Protein AF-A0A328F666-F1 (afdb_monomer_lite)

Organism: NCBI:txid2291

Sequence (128 aa):
MLKQVFDREQLSKTLTSSDVWQWDLLSGYGDVEKAVKHTVQYWNSNNLTLSSLETETVKQKSVFIPAKMEDAFAIKLLDRFVRRIYKVRQSDRNRIVRQLITLLKDSGNYHVLRLVRFKKCNAYPAVS

Foldseek 3Di:
DPPLDLDLVLLVVQDDPVLCVVVVCCVPQVDPSRVSVVLSVVCVVVVLDADDWDWDQDPNDTATHGPDSSNVSVVSSVVVVVCVVVVDDVVCVVVVVVVVVVVCVPPDDDDDHDDDDDDDPDDDPPDD

Secondary structure (DSSP, 8-state):
-------HHHHHTT--HHHHHHTTHHHHHSSHHHHHHHHHHHHHHTTTPPPPEEEEEETTEEEEEESSHHHHHHHHHHHHHHHHHTT--GGGHHHHHHHHHHHHHSSS---------------PPP--

pLDDT: mean 72.33, std 14.35, range [37.72, 88.25]

Radius of gyration: 17.24 Å; chains: 1; bounding box: 51×29×40 Å

Structure (mmCIF, N/CA/C/O backbone):
data_AF-A0A328F666-F1
#
_entry.id   AF-A0A328F666-F1
#
loop_
_atom_site.group_PDB
_atom_site.id
_atom_site.type_symbol
_atom_site.label_atom_id
_atom_site.label_alt_id
_atom_site.label_comp_id
_atom_site.label_asym_id
_atom_site.label_entity_id
_atom_site.label_seq_id
_atom_site.pdbx_PDB_ins_code
_atom_site.Cartn_x
_atom_site.Cartn_y
_atom_site.Cartn_z
_atom_site.occupancy
_atom_site.B_iso_or_equiv
_atom_site.auth_seq_id
_atom_site.auth_comp_id
_atom_site.auth_asym_id
_atom_site.auth_atom_id
_atom_site.pdbx_PDB_model_num
ATOM 1 N N . MET A 1 1 ? -13.814 13.924 -15.221 1.00 46.09 1 MET A N 1
ATOM 2 C CA . MET A 1 1 ? -13.937 12.633 -14.503 1.00 46.09 1 MET A CA 1
ATOM 3 C C . MET A 1 1 ? -12.757 12.442 -13.567 1.00 46.09 1 MET A C 1
ATOM 5 O O . MET A 1 1 ? -11.650 12.844 -13.911 1.00 46.09 1 MET A O 1
ATOM 9 N N . LEU A 1 2 ? -12.974 11.848 -12.392 1.00 54.94 2 LEU A N 1
ATOM 10 C CA . LEU A 1 2 ? -11.876 11.443 -11.518 1.00 54.94 2 LEU A CA 1
ATOM 11 C C . LEU A 1 2 ? -11.109 10.305 -12.212 1.00 54.94 2 LEU A C 1
ATOM 13 O O . LEU A 1 2 ? -11.667 9.229 -12.395 1.00 54.94 2 LEU A O 1
ATOM 17 N N . LYS A 1 3 ? -9.862 10.540 -12.634 1.00 58.47 3 LYS A N 1
ATOM 18 C CA . LYS A 1 3 ? -9.006 9.478 -13.183 1.00 58.47 3 LYS A CA 1
ATOM 19 C C . LYS A 1 3 ? -8.576 8.557 -12.035 1.00 58.47 3 LYS A C 1
ATOM 21 O O . LYS A 1 3 ? -7.634 8.877 -11.315 1.00 58.47 3 LYS A O 1
ATOM 26 N N . GLN A 1 4 ? -9.303 7.459 -11.838 1.00 66.69 4 GLN A N 1
ATOM 27 C CA . GLN A 1 4 ? -8.971 6.382 -10.897 1.00 66.69 4 GLN A CA 1
ATOM 28 C C . GLN A 1 4 ? -8.033 5.385 -11.583 1.00 66.69 4 GLN A C 1
ATOM 30 O O . GLN A 1 4 ? -8.386 4.236 -11.816 1.00 66.69 4 GLN A O 1
ATOM 35 N N . VAL A 1 5 ? -6.867 5.868 -12.006 1.00 78.38 5 VAL A N 1
ATOM 36 C CA . VAL A 1 5 ? -5.905 5.059 -12.757 1.00 78.38 5 VAL A CA 1
ATOM 37 C C . VAL A 1 5 ? -4.667 4.865 -11.897 1.00 78.38 5 VAL A C 1
ATOM 39 O O . VAL A 1 5 ? -4.121 5.839 -11.367 1.00 78.38 5 VAL A O 1
ATOM 42 N N . PHE A 1 6 ? -4.241 3.611 -11.757 1.00 74.50 6 PHE A N 1
ATOM 43 C CA . PHE A 1 6 ? -2.979 3.229 -11.127 1.00 74.50 6 PHE A CA 1
ATOM 44 C C . PHE A 1 6 ? -1.824 3.575 -12.069 1.00 74.50 6 PHE A C 1
ATOM 46 O O . PHE A 1 6 ? -1.265 2.725 -12.749 1.00 74.50 6 PHE A O 1
ATOM 53 N N . ASP A 1 7 ? -1.528 4.870 -12.146 1.00 81.62 7 ASP A N 1
ATOM 54 C CA . ASP A 1 7 ? -0.550 5.439 -13.063 1.00 81.62 7 ASP A CA 1
ATOM 55 C C . ASP A 1 7 ? 0.604 6.095 -12.300 1.00 81.62 7 ASP A C 1
ATOM 57 O O . ASP A 1 7 ? 0.446 6.592 -11.176 1.00 81.62 7 ASP A O 1
ATOM 61 N N . ARG A 1 8 ? 1.759 6.156 -12.958 1.00 85.12 8 ARG A N 1
ATOM 62 C CA . ARG A 1 8 ? 2.989 6.788 -12.486 1.00 85.12 8 ARG A CA 1
ATOM 63 C C . ARG A 1 8 ? 2.733 8.205 -11.985 1.00 85.12 8 ARG A C 1
ATOM 65 O O . ARG A 1 8 ? 3.225 8.567 -10.920 1.00 85.12 8 ARG A O 1
ATOM 72 N N . GLU A 1 9 ? 1.960 9.006 -12.720 1.00 84.25 9 GLU A N 1
ATOM 73 C CA . GLU A 1 9 ? 1.644 10.380 -12.310 1.00 84.25 9 GLU A CA 1
ATOM 74 C C . GLU A 1 9 ? 0.836 10.453 -11.014 1.00 84.25 9 GLU A C 1
ATOM 76 O O . GLU A 1 9 ? 0.970 11.400 -10.235 1.00 84.25 9 GLU A O 1
ATOM 81 N N . GLN A 1 10 ? -0.077 9.504 -10.808 1.00 81.75 10 GLN A N 1
ATOM 82 C CA . GLN A 1 10 ? -0.898 9.497 -9.606 1.00 81.75 10 GLN A CA 1
ATOM 83 C C . GLN A 1 10 ? -0.074 9.024 -8.413 1.00 81.75 10 GLN A C 1
ATOM 85 O O . GLN A 1 10 ? -0.152 9.661 -7.360 1.00 81.75 10 GLN A O 1
ATOM 90 N N . LEU A 1 11 ? 0.754 7.991 -8.607 1.00 84.12 11 LEU A N 1
ATOM 91 C CA . LEU A 1 11 ? 1.658 7.463 -7.591 1.00 84.12 11 LEU A CA 1
ATOM 92 C C . LEU A 1 11 ? 2.706 8.505 -7.172 1.00 84.12 11 LEU A C 1
ATOM 94 O O . LEU A 1 11 ? 2.845 8.772 -5.978 1.00 84.12 11 LEU A O 1
ATOM 98 N N . SER A 1 12 ? 3.360 9.184 -8.118 1.00 84.06 12 SER A N 1
ATOM 99 C CA . SER A 1 12 ? 4.364 10.216 -7.809 1.00 84.06 12 SER A CA 1
ATOM 100 C C . SER A 1 12 ? 3.791 11.352 -6.957 1.00 84.06 12 SER A C 1
ATOM 102 O O . SER A 1 12 ? 4.420 11.792 -6.001 1.00 84.06 12 SER A O 1
ATOM 104 N N . LYS A 1 13 ? 2.542 11.759 -7.218 1.00 83.12 13 LYS A N 1
ATOM 105 C CA . LYS A 1 13 ? 1.821 12.767 -6.421 1.00 83.12 13 LYS A CA 1
ATOM 106 C C . LYS A 1 13 ? 1.410 12.279 -5.024 1.00 83.12 13 LYS A C 1
ATOM 108 O O . LYS A 1 13 ? 0.972 13.095 -4.216 1.00 83.12 13 LYS A O 1
ATOM 113 N N . THR A 1 14 ? 1.445 10.973 -4.758 1.00 83.06 14 THR A N 1
ATOM 114 C CA . THR A 1 14 ? 1.111 10.391 -3.441 1.00 83.06 14 THR A CA 1
ATOM 115 C C . THR A 1 14 ? 2.310 10.051 -2.579 1.00 83.06 14 THR A C 1
ATOM 117 O O . THR A 1 14 ? 2.149 9.891 -1.364 1.00 83.06 14 THR A O 1
ATOM 120 N N . LEU A 1 15 ? 3.488 9.937 -3.188 1.00 83.69 15 LEU A N 1
ATOM 121 C CA . LEU A 1 15 ? 4.714 9.663 -2.464 1.00 83.69 15 LEU A CA 1
ATOM 122 C C . LEU A 1 15 ? 5.077 10.851 -1.576 1.00 83.69 15 LEU A C 1
ATOM 124 O O . LEU A 1 15 ? 4.993 12.016 -1.958 1.00 83.69 15 LEU A O 1
ATOM 128 N N . THR A 1 16 ? 5.453 10.527 -0.351 1.00 83.50 16 THR A N 1
ATOM 129 C CA . THR A 1 16 ? 5.940 11.462 0.657 1.00 83.50 16 THR A CA 1
ATOM 130 C C . THR A 1 16 ? 7.371 11.090 1.011 1.00 83.50 16 THR A C 1
ATOM 132 O O . THR A 1 16 ? 7.739 9.920 0.928 1.00 83.50 16 THR A O 1
ATOM 135 N N . SER A 1 17 ? 8.175 12.061 1.447 1.00 77.31 17 SER A N 1
ATOM 136 C CA . SER A 1 17 ? 9.571 11.825 1.854 1.00 77.31 17 SER A CA 1
ATOM 137 C C . SER A 1 17 ? 9.707 10.711 2.899 1.00 77.31 17 SER A C 1
ATOM 139 O O . SER A 1 17 ? 10.674 9.958 2.880 1.00 77.31 17 SER A O 1
ATOM 141 N N . SER A 1 18 ? 8.696 10.536 3.756 1.00 81.38 18 SER A N 1
ATOM 142 C CA . SER A 1 18 ? 8.646 9.431 4.713 1.00 81.38 18 SER A CA 1
ATOM 143 C C . SER A 1 18 ? 8.581 8.053 4.057 1.00 81.38 18 SER A C 1
ATOM 145 O O . SER A 1 18 ? 9.165 7.124 4.595 1.00 81.38 18 SER A O 1
ATOM 147 N N . ASP A 1 19 ? 7.879 7.897 2.929 1.00 80.50 19 ASP A N 1
ATOM 148 C CA . ASP A 1 19 ? 7.792 6.587 2.267 1.00 80.50 19 ASP A CA 1
ATOM 149 C C . ASP A 1 19 ? 9.088 6.258 1.521 1.00 80.50 19 ASP A C 1
ATOM 151 O O . ASP A 1 19 ? 9.467 5.095 1.453 1.00 80.50 19 ASP A O 1
ATOM 155 N N . VAL A 1 20 ? 9.776 7.286 1.004 1.00 80.88 20 VAL A N 1
ATOM 156 C CA . VAL A 1 20 ? 11.100 7.142 0.378 1.00 80.88 20 VAL A CA 1
ATOM 157 C C . VAL A 1 20 ? 12.093 6.547 1.370 1.00 80.88 20 VAL A C 1
ATOM 159 O O . VAL A 1 20 ? 12.850 5.653 1.012 1.00 80.88 20 VAL A O 1
ATOM 162 N N . TRP A 1 21 ? 12.050 7.015 2.619 1.00 80.25 21 TRP A N 1
ATOM 163 C CA . TRP A 1 21 ? 12.897 6.503 3.691 1.00 80.25 21 TRP A CA 1
ATOM 164 C C . TRP A 1 21 ? 12.409 5.158 4.245 1.00 80.25 21 TRP A C 1
ATOM 166 O O . TRP A 1 21 ? 13.212 4.262 4.467 1.00 80.25 21 TRP A O 1
ATOM 176 N N . GLN A 1 22 ? 11.096 4.989 4.439 1.00 80.62 22 GLN A N 1
ATOM 177 C CA . GLN A 1 22 ? 10.517 3.760 4.997 1.00 80.62 22 GLN A CA 1
ATOM 178 C C . GLN A 1 22 ? 10.818 2.521 4.145 1.00 80.62 22 GLN A C 1
ATOM 180 O O . GLN A 1 22 ? 11.028 1.449 4.702 1.00 80.62 22 GLN A O 1
ATOM 185 N N . TRP A 1 23 ? 10.814 2.675 2.821 1.00 80.88 23 TRP A N 1
ATOM 186 C CA . TRP A 1 23 ? 11.078 1.594 1.866 1.00 80.88 23 TRP A CA 1
ATOM 187 C C . TRP A 1 23 ? 12.473 1.669 1.244 1.00 80.88 23 TRP A C 1
ATOM 189 O O . TRP A 1 23 ? 12.740 0.963 0.279 1.00 80.88 23 TRP A O 1
ATOM 199 N N . ASP A 1 24 ? 13.325 2.554 1.767 1.00 80.12 24 ASP A N 1
ATOM 200 C CA . ASP A 1 24 ? 14.701 2.778 1.322 1.00 80.12 24 ASP A CA 1
ATOM 201 C C . ASP A 1 24 ? 14.864 2.834 -0.212 1.00 80.12 24 ASP A C 1
ATOM 203 O O . ASP A 1 24 ? 15.718 2.193 -0.827 1.00 80.12 24 ASP A O 1
ATOM 207 N N . LEU A 1 25 ? 13.994 3.615 -0.866 1.00 79.31 25 LEU A N 1
ATOM 208 C CA . LEU A 1 25 ? 13.882 3.634 -2.332 1.00 79.31 25 LEU A CA 1
ATOM 209 C C . LEU A 1 25 ? 15.171 4.101 -3.018 1.00 79.31 25 LEU A C 1
ATOM 211 O O . LEU A 1 25 ? 15.436 3.731 -4.161 1.00 79.31 25 LEU A O 1
ATOM 215 N N . LEU A 1 26 ? 15.948 4.941 -2.331 1.00 75.81 26 LEU A N 1
ATOM 216 C CA . LEU A 1 26 ? 17.182 5.513 -2.857 1.00 75.81 26 LEU A CA 1
ATOM 217 C C . LEU A 1 26 ? 18.319 4.492 -2.871 1.00 75.81 26 LEU A C 1
ATOM 219 O O . LEU A 1 26 ? 19.062 4.456 -3.846 1.00 75.81 26 LEU A O 1
ATOM 223 N N . SER A 1 27 ? 18.444 3.648 -1.845 1.00 74.88 27 SER A N 1
ATOM 224 C CA . SER A 1 27 ? 19.480 2.612 -1.829 1.00 74.88 27 SER A CA 1
ATOM 225 C C . SER A 1 27 ? 19.132 1.461 -2.781 1.00 74.88 27 SER A C 1
ATOM 227 O O . SER A 1 27 ? 20.004 0.974 -3.497 1.00 74.88 27 SER A O 1
ATOM 229 N N . GLY A 1 28 ? 17.851 1.072 -2.845 1.00 74.56 28 GLY A N 1
ATOM 230 C CA . GLY A 1 28 ? 17.402 -0.076 -3.632 1.00 74.56 28 GLY A CA 1
ATOM 231 C C . GLY A 1 28 ? 17.304 0.195 -5.134 1.00 74.56 28 GLY A C 1
ATOM 232 O O . GLY A 1 28 ? 17.703 -0.640 -5.942 1.00 74.56 28 GLY A O 1
ATOM 233 N N . TYR A 1 29 ? 16.789 1.363 -5.528 1.00 76.19 29 TYR A N 1
ATOM 234 C CA . TYR A 1 29 ? 16.516 1.680 -6.938 1.00 76.19 29 TYR A CA 1
ATOM 235 C C . TYR A 1 29 ? 17.381 2.820 -7.492 1.00 76.19 29 TYR A C 1
ATOM 237 O O . TYR A 1 29 ? 17.334 3.097 -8.696 1.00 76.19 29 TYR A O 1
ATOM 245 N N . GLY A 1 30 ? 18.149 3.510 -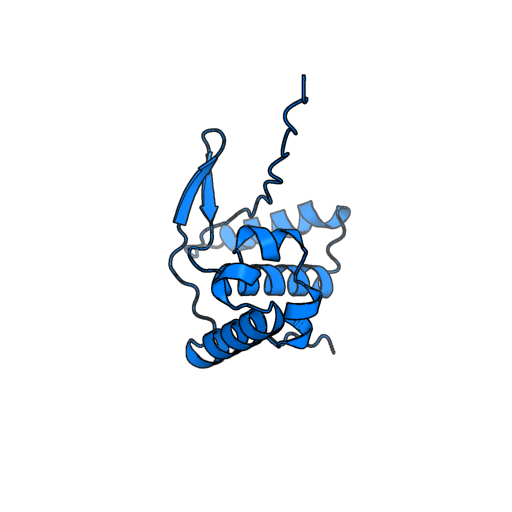6.643 1.00 76.94 30 GLY A N 1
ATOM 246 C CA . GLY A 1 30 ? 18.963 4.682 -6.991 1.00 76.94 30 GLY A CA 1
ATOM 247 C C . GLY A 1 30 ? 18.155 5.960 -7.239 1.00 76.94 30 GLY A C 1
ATOM 248 O O . GLY A 1 30 ? 18.645 7.060 -7.008 1.00 76.94 30 GLY A O 1
ATOM 249 N N . ASP A 1 31 ? 16.911 5.825 -7.693 1.00 84.06 31 ASP A N 1
ATOM 250 C CA . ASP A 1 31 ? 16.007 6.929 -7.985 1.00 84.06 31 ASP A CA 1
ATOM 251 C C . ASP A 1 31 ? 14.561 6.540 -7.651 1.00 84.06 31 ASP A C 1
ATOM 253 O O . ASP A 1 31 ? 14.076 5.458 -8.004 1.00 84.06 31 ASP A O 1
ATOM 257 N N . VAL A 1 32 ? 13.847 7.471 -7.018 1.00 82.06 32 VAL A N 1
ATOM 258 C CA . VAL A 1 32 ? 12.413 7.369 -6.728 1.00 82.06 32 VAL A CA 1
ATOM 259 C C . VAL A 1 32 ? 11.628 7.146 -8.018 1.00 82.06 32 VAL A C 1
ATOM 261 O O . VAL A 1 32 ? 10.666 6.381 -8.043 1.00 82.06 32 VAL A O 1
ATOM 264 N N . GLU A 1 33 ? 12.049 7.762 -9.121 1.00 83.38 33 GLU A N 1
ATOM 265 C CA . GLU A 1 33 ? 11.377 7.607 -10.403 1.00 83.38 33 GLU A CA 1
ATOM 266 C C . GLU A 1 33 ? 11.428 6.162 -10.933 1.00 83.38 33 GLU A C 1
ATOM 268 O O . GLU A 1 33 ? 10.439 5.652 -11.479 1.00 83.38 33 GLU A O 1
ATOM 273 N N . LYS A 1 34 ? 12.572 5.491 -10.761 1.00 85.50 34 LYS A N 1
ATOM 274 C CA . LYS A 1 34 ? 12.751 4.089 -11.153 1.00 85.50 34 LYS A CA 1
ATOM 275 C C . LYS A 1 34 ? 11.897 3.168 -10.289 1.00 85.50 34 LYS A C 1
ATOM 277 O O . LYS A 1 34 ? 11.225 2.299 -10.840 1.00 85.50 34 LYS A O 1
ATOM 282 N N . ALA A 1 35 ? 11.836 3.418 -8.980 1.00 84.19 35 ALA A N 1
ATOM 283 C CA . ALA A 1 35 ? 10.963 2.677 -8.070 1.00 84.19 35 ALA A CA 1
ATOM 284 C C . ALA A 1 35 ? 9.478 2.810 -8.461 1.00 84.19 35 ALA A C 1
ATOM 286 O O . ALA A 1 35 ? 8.745 1.821 -8.500 1.00 84.19 35 ALA A O 1
ATOM 287 N N . VAL A 1 36 ? 9.029 4.016 -8.834 1.00 86.00 36 VAL A N 1
ATOM 288 C CA . VAL A 1 36 ? 7.655 4.251 -9.316 1.00 86.00 36 VAL A CA 1
ATOM 289 C C . VAL A 1 36 ? 7.385 3.490 -10.616 1.00 86.00 36 VAL A C 1
ATOM 291 O O . VAL A 1 36 ? 6.340 2.854 -10.739 1.00 86.00 36 VAL A O 1
ATOM 294 N N . LYS A 1 37 ? 8.311 3.528 -11.584 1.00 88.25 37 LYS A N 1
ATOM 295 C CA . LYS A 1 37 ? 8.188 2.773 -12.845 1.00 88.25 37 LYS A CA 1
ATOM 296 C C . LYS A 1 37 ? 8.088 1.266 -12.589 1.00 88.25 37 LYS A C 1
ATOM 298 O O . LYS A 1 37 ? 7.179 0.633 -13.119 1.00 88.25 37 LYS A O 1
ATOM 303 N N . HIS A 1 38 ? 8.962 0.730 -11.737 1.00 87.56 38 HIS A N 1
ATOM 304 C CA . HIS A 1 38 ? 8.945 -0.677 -11.336 1.00 87.56 38 HIS A CA 1
ATOM 305 C C . HIS A 1 38 ? 7.605 -1.067 -10.699 1.00 87.56 38 HIS A C 1
ATOM 307 O O . HIS A 1 38 ? 6.990 -2.053 -11.093 1.00 87.56 38 HIS A O 1
ATOM 313 N N . THR A 1 39 ? 7.099 -0.233 -9.787 1.00 86.31 39 THR A N 1
ATOM 314 C CA . THR A 1 39 ? 5.816 -0.456 -9.107 1.00 86.31 39 THR A CA 1
ATOM 315 C C . THR A 1 39 ? 4.646 -0.542 -10.090 1.00 86.31 39 THR A C 1
ATOM 317 O O . THR A 1 39 ? 3.827 -1.453 -10.013 1.00 86.31 39 THR A O 1
ATOM 320 N N . VAL A 1 40 ? 4.563 0.394 -11.041 1.00 86.50 40 VAL A N 1
ATOM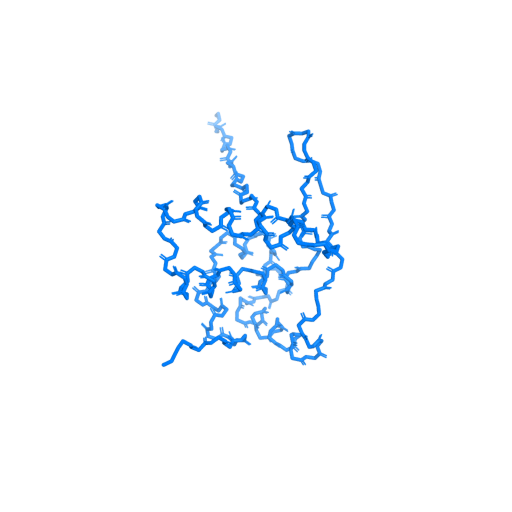 321 C CA . VAL A 1 40 ? 3.483 0.409 -12.042 1.00 86.50 40 VAL A CA 1
ATOM 322 C C . VAL A 1 40 ? 3.577 -0.808 -12.962 1.00 86.50 40 VAL A C 1
ATOM 324 O O . VAL A 1 40 ? 2.561 -1.420 -13.285 1.00 86.50 40 VAL A O 1
ATOM 327 N N . GLN A 1 41 ? 4.792 -1.199 -13.349 1.00 87.88 41 GLN A N 1
ATOM 328 C CA . GLN A 1 41 ? 5.007 -2.407 -14.139 1.00 87.88 41 GLN A CA 1
ATOM 329 C C . GLN A 1 41 ? 4.578 -3.665 -13.372 1.00 87.88 41 GLN A C 1
ATOM 331 O O . GLN A 1 41 ? 3.882 -4.507 -13.932 1.00 87.88 41 GLN A O 1
ATOM 336 N N . TYR A 1 42 ? 4.914 -3.760 -12.084 1.00 87.06 42 TYR A N 1
ATOM 337 C CA . TYR 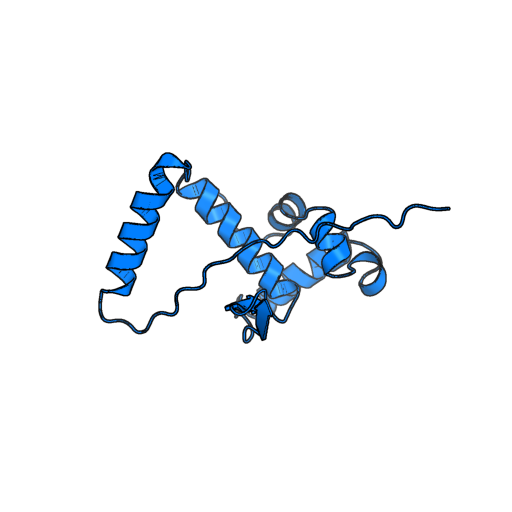A 1 42 ? 4.470 -4.850 -11.216 1.00 87.06 42 TYR A CA 1
ATOM 338 C C . TYR A 1 42 ? 2.940 -4.927 -11.127 1.00 87.06 42 TYR A C 1
ATOM 340 O O . TYR A 1 42 ? 2.374 -6.015 -11.222 1.00 87.06 42 TYR A O 1
ATOM 348 N N . TRP A 1 43 ? 2.254 -3.790 -10.988 1.00 86.12 43 TRP A N 1
ATOM 349 C CA . TRP A 1 43 ? 0.790 -3.753 -10.951 1.00 86.12 43 TRP A CA 1
ATOM 350 C C . TRP A 1 43 ? 0.146 -4.218 -12.253 1.00 86.12 43 TRP A C 1
ATOM 352 O O . TRP A 1 43 ? -0.820 -4.980 -12.203 1.00 86.12 43 TRP A O 1
ATOM 362 N N . ASN A 1 44 ? 0.698 -3.796 -13.393 1.00 84.94 44 ASN A N 1
ATOM 363 C CA . ASN A 1 44 ? 0.219 -4.208 -14.711 1.00 84.94 44 ASN A CA 1
ATOM 364 C C . ASN A 1 44 ? 0.407 -5.713 -14.939 1.00 84.94 44 ASN A C 1
ATOM 366 O O . ASN A 1 44 ? -0.479 -6.356 -15.491 1.00 84.94 44 ASN A O 1
ATOM 370 N N . SER A 1 45 ? 1.528 -6.284 -14.491 1.00 85.56 45 SER A N 1
ATOM 371 C CA . SER A 1 45 ? 1.809 -7.716 -14.655 1.00 85.56 45 SER A CA 1
ATOM 372 C C . SER A 1 45 ? 0.996 -8.606 -13.710 1.00 85.56 45 SER A C 1
ATOM 374 O O . SER A 1 45 ? 0.646 -9.722 -14.077 1.00 85.56 45 SER A O 1
ATOM 376 N N . ASN A 1 46 ? 0.690 -8.130 -12.498 1.00 81.38 46 ASN A N 1
ATOM 377 C CA . ASN A 1 46 ? 0.036 -8.931 -11.456 1.00 81.38 46 ASN A CA 1
ATOM 378 C C . ASN A 1 46 ? -1.456 -8.620 -11.273 1.00 81.38 46 ASN A C 1
ATOM 380 O O . ASN A 1 46 ? -2.037 -9.032 -10.268 1.00 81.38 46 ASN A O 1
ATOM 384 N N . ASN A 1 47 ? -2.082 -7.876 -12.194 1.00 80.12 47 ASN A N 1
ATOM 385 C CA . ASN A 1 47 ? -3.496 -7.478 -12.124 1.00 80.12 47 ASN A CA 1
ATOM 386 C C . ASN A 1 47 ? -3.908 -6.878 -10.762 1.00 80.12 47 ASN A C 1
ATOM 388 O O . ASN A 1 47 ? -5.018 -7.109 -10.289 1.00 80.12 47 ASN A O 1
ATOM 392 N N . LEU A 1 48 ? -3.010 -6.117 -10.119 1.00 75.44 48 LEU A N 1
ATOM 393 C CA . LEU A 1 48 ? -3.225 -5.512 -8.792 1.00 75.44 48 LEU A CA 1
ATOM 394 C C . LEU A 1 48 ? -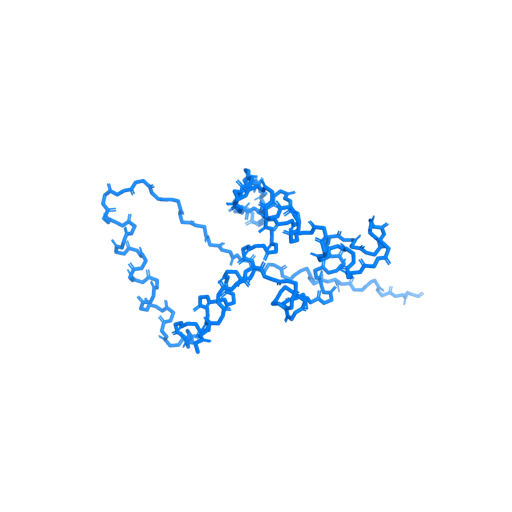3.562 -6.515 -7.666 1.00 75.44 48 LEU A C 1
ATOM 396 O O . LEU A 1 48 ? -4.207 -6.154 -6.680 1.00 75.44 48 LEU A O 1
ATOM 400 N N . THR A 1 49 ? -3.116 -7.767 -7.782 1.00 77.50 49 THR A N 1
ATOM 401 C CA . THR A 1 49 ? -3.309 -8.766 -6.724 1.00 77.50 49 THR A CA 1
ATOM 402 C C . THR A 1 49 ? -2.409 -8.439 -5.529 1.00 77.50 49 THR A C 1
ATOM 404 O O . THR A 1 49 ? -1.185 -8.423 -5.664 1.00 77.50 49 THR A O 1
ATOM 407 N N . LEU A 1 50 ? -3.011 -8.169 -4.367 1.00 78.56 50 LEU A N 1
ATOM 408 C CA . LEU A 1 50 ? -2.279 -7.890 -3.129 1.00 78.56 50 LEU A CA 1
ATOM 409 C C . LEU A 1 50 ? -1.665 -9.178 -2.572 1.00 78.56 50 LEU A C 1
ATOM 411 O O . LEU A 1 50 ? -2.320 -10.221 -2.542 1.00 78.56 50 LEU A O 1
ATOM 415 N N . SER A 1 51 ? -0.422 -9.095 -2.103 1.00 80.62 51 SER A N 1
ATOM 416 C CA . SER A 1 51 ? 0.217 -10.190 -1.376 1.00 80.62 51 SER A CA 1
ATOM 417 C C . SER A 1 51 ? -0.303 -10.302 0.062 1.00 80.62 51 SER A C 1
ATOM 419 O O . SER A 1 51 ? -0.985 -9.410 0.577 1.00 80.62 51 SER A O 1
ATOM 421 N N . SER A 1 52 ? -0.008 -11.433 0.707 1.00 81.94 52 SER A N 1
ATOM 422 C CA . SER A 1 52 ? -0.390 -11.683 2.097 1.00 81.94 52 SER A CA 1
ATOM 423 C C . SER A 1 52 ? 0.131 -10.578 3.016 1.00 81.94 52 SER A C 1
ATOM 425 O O . SER A 1 52 ? 1.307 -10.225 2.975 1.00 81.94 52 SER A O 1
ATOM 427 N N . LEU A 1 53 ? -0.753 -10.039 3.856 1.00 83.00 53 LEU A N 1
ATOM 428 C CA . LEU A 1 53 ? -0.388 -9.022 4.838 1.00 83.00 53 LEU A CA 1
ATOM 429 C C . LEU A 1 53 ? 0.405 -9.656 5.982 1.00 83.00 53 LEU A C 1
ATOM 431 O O . LEU A 1 53 ? 0.019 -10.695 6.519 1.00 83.00 53 LEU A O 1
ATOM 435 N N . GLU A 1 54 ? 1.474 -8.989 6.393 1.00 83.12 54 GLU A N 1
ATOM 436 C CA . GLU A 1 54 ? 2.230 -9.347 7.584 1.00 83.12 54 GLU A CA 1
ATOM 437 C C . GLU A 1 54 ? 1.502 -8.851 8.829 1.00 83.12 54 GLU A C 1
ATOM 439 O O . GLU A 1 54 ? 0.853 -7.802 8.822 1.00 83.12 54 GLU A O 1
ATOM 444 N N . THR A 1 55 ? 1.589 -9.617 9.913 1.00 82.62 55 THR A N 1
ATOM 445 C CA . THR A 1 55 ? 1.007 -9.231 11.200 1.00 82.62 55 THR A CA 1
ATOM 446 C C . THR A 1 55 ? 2.128 -8.854 12.153 1.00 82.62 55 THR A C 1
ATOM 448 O O . THR A 1 55 ? 2.938 -9.696 12.525 1.00 82.62 55 THR A O 1
ATOM 451 N N . GLU A 1 56 ? 2.155 -7.595 12.574 1.00 80.88 56 GLU A N 1
ATOM 452 C CA . GLU A 1 56 ? 3.089 -7.085 13.575 1.00 80.88 56 GLU A CA 1
ATOM 453 C C . GLU A 1 56 ? 2.329 -6.729 14.859 1.00 80.88 56 GLU A C 1
ATOM 455 O O . GLU A 1 56 ? 1.157 -6.347 14.828 1.00 80.88 56 GLU A O 1
ATOM 460 N N . THR A 1 57 ? 2.988 -6.833 16.013 1.00 78.81 57 THR A N 1
ATOM 461 C CA . THR A 1 57 ? 2.379 -6.464 17.296 1.00 78.81 57 THR A CA 1
ATOM 462 C C . THR A 1 57 ? 2.877 -5.089 17.724 1.00 78.81 57 THR A C 1
ATOM 464 O O . THR A 1 57 ? 3.990 -4.946 18.220 1.00 78.81 57 THR A O 1
ATOM 467 N N . VAL A 1 58 ? 2.041 -4.060 17.579 1.00 75.44 58 VAL A N 1
ATOM 468 C CA . VAL A 1 58 ? 2.373 -2.689 17.986 1.00 75.44 58 VAL A CA 1
ATOM 469 C C . VAL A 1 58 ? 1.547 -2.316 19.210 1.00 75.44 58 VAL A C 1
ATOM 471 O O . VAL A 1 58 ? 0.318 -2.291 19.160 1.00 75.44 58 VAL A O 1
ATOM 474 N N . LYS A 1 59 ? 2.216 -1.992 20.326 1.00 75.75 59 LYS A N 1
ATOM 475 C CA . LYS A 1 59 ? 1.567 -1.602 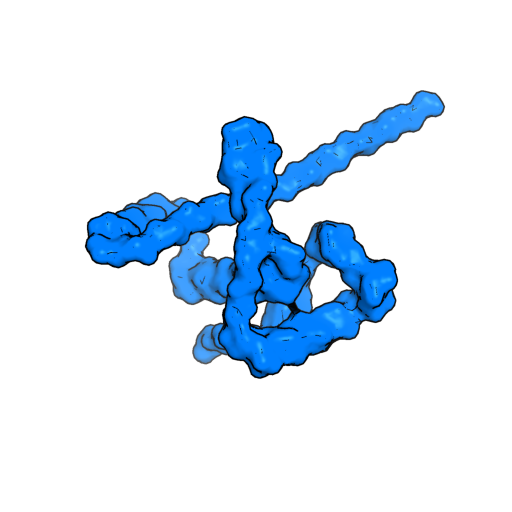21.597 1.00 75.75 59 LYS A CA 1
ATOM 476 C C . LYS A 1 59 ? 0.491 -2.609 22.045 1.00 75.75 59 LYS A C 1
ATOM 478 O O . LYS A 1 59 ? -0.646 -2.221 22.309 1.00 75.75 59 LYS A O 1
ATOM 483 N N . GLN A 1 60 ? 0.855 -3.896 22.086 1.00 81.75 60 GLN A N 1
ATOM 484 C CA . GLN A 1 60 ? -0.020 -5.023 22.463 1.00 81.75 60 GLN A CA 1
ATOM 485 C C . GLN A 1 60 ? -1.240 -5.246 21.547 1.00 81.75 60 GLN A C 1
ATOM 487 O O . GLN A 1 60 ? -2.153 -5.985 21.904 1.00 81.75 60 GLN A O 1
ATOM 492 N N . LYS A 1 61 ? -1.278 -4.628 20.360 1.00 77.62 61 LYS A N 1
ATOM 493 C CA . LYS A 1 61 ? -2.328 -4.850 19.359 1.00 77.62 61 LYS A CA 1
ATOM 494 C C . LYS A 1 61 ? -1.722 -5.439 18.097 1.00 77.62 61 LYS A C 1
ATOM 496 O O . LYS A 1 61 ? -0.676 -4.973 17.653 1.00 77.62 61 LYS A O 1
ATOM 501 N N . SER A 1 62 ? -2.400 -6.420 17.511 1.00 79.12 62 SER A N 1
ATOM 502 C CA . SER A 1 62 ? -2.066 -6.911 16.178 1.00 79.12 62 SER A CA 1
ATOM 503 C C . SER A 1 62 ? -2.415 -5.847 15.139 1.00 79.12 62 SER A C 1
ATOM 505 O O . SER A 1 62 ? -3.516 -5.289 15.118 1.00 79.12 62 SER A O 1
ATOM 507 N N . VAL A 1 63 ? -1.441 -5.524 14.299 1.00 80.88 63 VAL A N 1
ATOM 508 C CA . VAL A 1 63 ? -1.557 -4.586 13.190 1.00 80.88 63 VAL A CA 1
ATOM 509 C C . VAL A 1 63 ? -1.131 -5.318 11.931 1.00 80.88 63 VAL A C 1
ATOM 511 O O . VAL A 1 63 ? -0.121 -6.012 11.921 1.00 80.88 63 VAL A O 1
ATOM 514 N N . PHE A 1 64 ? -1.912 -5.154 10.870 1.00 80.88 64 PHE A N 1
ATOM 515 C CA . PHE A 1 64 ? -1.607 -5.732 9.569 1.00 80.88 64 PHE A CA 1
ATOM 516 C C . PHE A 1 64 ? -0.864 -4.714 8.716 1.00 80.88 64 PHE A C 1
ATOM 518 O O . PHE A 1 64 ? -1.314 -3.570 8.575 1.00 80.88 64 PHE A O 1
ATOM 525 N N . ILE A 1 65 ? 0.263 -5.132 8.158 1.00 81.44 65 ILE A N 1
ATOM 526 C CA . ILE A 1 65 ? 1.173 -4.299 7.382 1.00 81.44 65 ILE A CA 1
ATOM 527 C C . ILE A 1 65 ? 1.393 -4.980 6.024 1.00 81.44 65 ILE A C 1
ATOM 529 O O . ILE A 1 65 ? 1.473 -6.205 5.954 1.00 81.44 65 ILE A O 1
ATOM 533 N N . PRO A 1 66 ? 1.430 -4.223 4.917 1.00 83.12 66 PRO A N 1
ATOM 534 C CA . PRO A 1 66 ? 1.779 -4.781 3.615 1.00 83.12 66 PRO A CA 1
ATOM 535 C C . PRO A 1 66 ? 3.215 -5.322 3.621 1.00 83.12 66 PRO A C 1
ATOM 537 O O . PRO A 1 66 ? 4.134 -4.599 3.999 1.00 83.12 66 PRO A O 1
ATOM 540 N N . ALA A 1 67 ? 3.394 -6.561 3.155 1.00 81.25 67 ALA A N 1
ATOM 541 C CA . ALA A 1 67 ? 4.700 -7.220 3.049 1.00 81.25 67 ALA A CA 1
ATOM 542 C C . ALA A 1 67 ? 5.601 -6.585 1.976 1.00 81.25 67 ALA A C 1
ATOM 544 O O . ALA A 1 67 ? 6.826 -6.637 2.046 1.00 81.25 67 ALA A O 1
ATOM 545 N N . LYS A 1 68 ? 4.983 -5.988 0.949 1.00 84.50 68 LYS A N 1
ATOM 546 C CA . LYS A 1 68 ? 5.669 -5.421 -0.213 1.00 84.50 68 LYS A CA 1
ATOM 547 C C . LYS A 1 68 ? 5.414 -3.930 -0.361 1.00 84.50 68 LYS A C 1
ATOM 549 O O . LYS A 1 68 ? 4.326 -3.422 -0.074 1.00 84.50 68 LYS A O 1
ATOM 554 N N . MET A 1 69 ? 6.416 -3.249 -0.905 1.00 84.88 69 MET A N 1
ATOM 555 C CA . MET A 1 69 ? 6.360 -1.830 -1.240 1.00 84.88 69 MET A CA 1
ATOM 556 C C . MET A 1 69 ? 5.228 -1.536 -2.236 1.00 84.88 69 MET A C 1
ATOM 558 O O . MET A 1 69 ? 4.469 -0.581 -2.063 1.00 84.88 69 MET A O 1
ATOM 562 N N . GLU A 1 70 ? 5.083 -2.375 -3.262 1.00 86.12 70 GLU A N 1
ATOM 563 C CA . GLU A 1 70 ? 4.094 -2.207 -4.324 1.00 86.12 70 GLU A CA 1
ATOM 564 C C . GLU A 1 70 ? 2.662 -2.261 -3.784 1.00 86.12 70 GLU A C 1
ATOM 566 O O . GLU A 1 70 ? 1.808 -1.473 -4.200 1.00 86.12 70 GLU A O 1
ATOM 571 N N . ASP A 1 71 ? 2.411 -3.129 -2.806 1.00 85.31 71 ASP A N 1
ATOM 572 C CA . ASP A 1 71 ? 1.107 -3.262 -2.157 1.00 85.31 71 ASP A CA 1
ATOM 573 C C . ASP A 1 71 ? 0.827 -2.072 -1.237 1.00 85.31 71 ASP A C 1
ATOM 575 O O . ASP A 1 71 ? -0.277 -1.519 -1.236 1.00 85.31 71 ASP A O 1
ATOM 579 N N . ALA A 1 72 ? 1.841 -1.608 -0.501 1.00 85.62 72 ALA A N 1
ATOM 580 C CA . ALA A 1 72 ? 1.734 -0.411 0.327 1.00 85.62 72 ALA A CA 1
ATOM 581 C C . ALA A 1 72 ? 1.359 0.824 -0.508 1.00 85.62 72 ALA A C 1
ATOM 583 O O . ALA A 1 72 ? 0.493 1.617 -0.119 1.00 85.62 72 ALA A O 1
ATOM 584 N N . PHE A 1 73 ? 1.978 0.972 -1.679 1.00 86.75 73 PHE A N 1
ATOM 585 C CA . PHE A 1 73 ? 1.679 2.046 -2.619 1.00 86.75 73 PHE A CA 1
ATOM 586 C C . PHE A 1 73 ? 0.298 1.904 -3.261 1.00 86.75 73 PHE A C 1
ATOM 588 O O . PHE A 1 73 ? -0.400 2.914 -3.396 1.00 86.75 73 PHE A O 1
ATOM 595 N N . ALA A 1 74 ? -0.147 0.684 -3.572 1.00 85.44 74 ALA A N 1
ATOM 596 C CA . ALA A 1 74 ? -1.478 0.443 -4.125 1.00 85.44 74 ALA A CA 1
ATOM 597 C C . ALA A 1 74 ? -2.568 0.846 -3.122 1.00 85.44 74 ALA A C 1
ATOM 599 O O . ALA A 1 74 ? -3.478 1.611 -3.453 1.00 85.44 74 ALA A O 1
ATOM 600 N N . ILE A 1 75 ? -2.426 0.415 -1.864 1.00 85.12 75 ILE A N 1
ATOM 601 C CA . ILE A 1 75 ? -3.345 0.750 -0.769 1.00 85.12 75 ILE A CA 1
ATOM 602 C C . ILE A 1 75 ? -3.368 2.262 -0.521 1.00 85.12 75 ILE A C 1
ATOM 604 O O . ILE A 1 75 ? -4.434 2.854 -0.340 1.00 85.12 75 ILE A O 1
ATOM 608 N N . LYS A 1 76 ? -2.204 2.920 -0.541 1.00 85.81 76 LYS A N 1
ATOM 609 C CA . LYS A 1 76 ? -2.107 4.372 -0.342 1.00 85.81 76 LYS A CA 1
ATOM 610 C C . LYS A 1 76 ? -2.783 5.157 -1.466 1.00 85.81 76 LYS A C 1
ATOM 612 O O . LYS A 1 76 ? -3.455 6.161 -1.206 1.00 85.81 76 LYS A O 1
ATOM 617 N N . LEU A 1 77 ? -2.616 4.715 -2.710 1.00 86.19 77 LEU A N 1
ATOM 618 C CA . LEU A 1 77 ? -3.252 5.354 -3.854 1.00 86.19 77 LEU A CA 1
ATOM 619 C C . LEU A 1 77 ? -4.776 5.158 -3.822 1.00 86.19 77 LEU A C 1
ATOM 621 O O . LEU A 1 77 ? -5.524 6.117 -4.037 1.00 86.19 77 LEU A O 1
ATOM 625 N N . LEU A 1 78 ? -5.229 3.959 -3.453 1.00 84.56 78 LEU A N 1
ATOM 626 C CA . LEU A 1 78 ? -6.638 3.657 -3.222 1.00 84.56 78 LEU A CA 1
ATOM 627 C C . LEU A 1 78 ? -7.237 4.547 -2.123 1.00 84.56 78 LEU A C 1
ATOM 629 O O . LEU A 1 78 ? -8.280 5.163 -2.342 1.00 84.56 78 LEU A O 1
ATOM 633 N N . ASP A 1 79 ? -6.565 4.692 -0.976 1.00 83.06 79 ASP A N 1
ATOM 634 C CA . ASP A 1 79 ? -6.998 5.581 0.114 1.00 83.06 79 ASP A CA 1
ATOM 635 C C . ASP A 1 79 ? -7.190 7.023 -0.383 1.00 83.06 79 ASP A C 1
ATOM 637 O O . ASP A 1 79 ? -8.206 7.662 -0.090 1.00 83.06 79 ASP A O 1
ATOM 641 N N . ARG A 1 80 ? -6.276 7.529 -1.220 1.00 82.62 80 ARG A N 1
ATOM 642 C CA . ARG A 1 80 ? -6.433 8.852 -1.838 1.00 82.62 80 ARG A CA 1
ATOM 643 C C . ARG A 1 80 ? -7.647 8.926 -2.759 1.00 82.62 80 ARG A C 1
ATOM 645 O O . ARG A 1 80 ? -8.359 9.935 -2.715 1.00 82.62 80 ARG A O 1
ATOM 652 N N . PHE A 1 81 ? -7.887 7.915 -3.594 1.00 82.69 81 PHE A N 1
ATOM 653 C CA . PHE A 1 81 ? -9.071 7.883 -4.455 1.00 82.69 81 PHE A CA 1
ATOM 654 C C . PHE A 1 81 ? -10.351 7.888 -3.626 1.00 82.69 81 PHE A C 1
ATOM 656 O O . PHE A 1 81 ? -11.200 8.748 -3.853 1.00 82.69 81 PHE A O 1
ATOM 663 N N . VAL A 1 82 ? -10.450 7.037 -2.605 1.00 78.38 82 VAL A N 1
ATOM 664 C CA . VAL A 1 82 ? -11.603 6.983 -1.697 1.00 78.38 82 VAL A CA 1
ATOM 665 C C . VAL A 1 82 ? -11.834 8.342 -1.030 1.00 78.38 82 VAL A C 1
ATOM 667 O O . VAL A 1 82 ? -12.940 8.882 -1.096 1.00 78.38 82 VAL A O 1
ATOM 670 N N . ARG A 1 83 ? -10.792 8.974 -0.471 1.00 76.00 83 ARG A N 1
ATOM 671 C CA . ARG A 1 83 ? -10.913 10.313 0.139 1.00 76.00 83 ARG A CA 1
ATOM 672 C C . ARG A 1 83 ? -11.412 11.366 -0.846 1.00 76.00 83 ARG A C 1
ATOM 674 O O . ARG A 1 83 ? -12.199 12.232 -0.461 1.00 76.00 83 ARG A O 1
ATOM 681 N N . ARG A 1 84 ? -10.953 11.307 -2.099 1.00 75.62 84 ARG A N 1
ATOM 682 C CA . ARG A 1 84 ? -11.287 12.288 -3.139 1.00 75.62 84 ARG A CA 1
ATOM 683 C C . ARG A 1 84 ? -12.693 12.088 -3.708 1.00 75.62 84 ARG A C 1
ATOM 685 O O . ARG A 1 84 ? -13.373 13.083 -3.941 1.00 75.62 84 ARG A O 1
ATOM 692 N N . ILE A 1 85 ? -13.125 10.840 -3.909 1.00 73.62 85 ILE A N 1
ATOM 693 C CA . ILE A 1 85 ? -14.470 10.487 -4.394 1.00 73.62 85 ILE A CA 1
ATOM 694 C C . ILE A 1 85 ? -15.509 10.872 -3.350 1.00 73.62 85 ILE A C 1
ATOM 696 O O . ILE A 1 85 ? -16.436 11.624 -3.634 1.00 73.62 85 ILE A O 1
ATOM 700 N N . TYR A 1 86 ? -15.319 10.400 -2.122 1.00 64.88 86 TYR A N 1
ATOM 701 C CA . TYR A 1 86 ? -16.321 10.552 -1.075 1.00 64.88 86 TYR A CA 1
ATOM 702 C C . TYR A 1 86 ? -16.223 11.893 -0.342 1.00 64.88 86 TYR A C 1
ATOM 704 O O . TYR A 1 86 ? -16.965 12.099 0.613 1.00 64.88 86 TYR A O 1
ATOM 712 N N . LYS A 1 87 ? -15.311 12.794 -0.767 1.00 61.19 87 LYS A N 1
ATOM 713 C CA . LYS A 1 87 ? -14.972 14.062 -0.089 1.00 61.19 87 LYS A CA 1
ATOM 714 C C . LYS A 1 87 ? -15.023 13.890 1.429 1.00 61.19 87 LYS A C 1
ATOM 716 O O . LYS A 1 87 ? -15.692 14.668 2.099 1.00 61.19 87 LYS A O 1
ATOM 721 N N . VAL A 1 88 ? -14.379 12.836 1.944 1.00 56.34 88 VAL A N 1
ATOM 722 C CA . VAL A 1 88 ? -14.565 12.388 3.331 1.00 56.34 88 VAL A CA 1
ATOM 723 C C . VAL A 1 88 ? -14.139 13.506 4.277 1.00 56.34 88 VAL A C 1
ATOM 725 O O . VAL A 1 88 ? -12.957 13.656 4.594 1.00 56.34 88 VAL A O 1
ATOM 728 N N . ARG A 1 89 ? -15.100 14.325 4.707 1.00 57.09 89 ARG A N 1
ATOM 729 C CA . ARG A 1 89 ? -14.908 15.316 5.759 1.00 57.09 89 ARG A CA 1
ATOM 730 C C . ARG A 1 89 ? -14.841 14.547 7.074 1.00 57.09 89 ARG A C 1
ATOM 732 O O . ARG A 1 89 ? -15.486 13.511 7.226 1.00 57.09 89 ARG A O 1
ATOM 739 N N . GLN A 1 90 ? -14.073 15.040 8.047 1.00 57.38 90 GLN A N 1
ATOM 740 C CA . GLN A 1 90 ? -14.032 14.451 9.398 1.00 57.38 90 GLN A CA 1
ATOM 741 C C . GLN A 1 90 ? -15.449 14.240 9.972 1.00 57.38 90 GLN A C 1
ATOM 743 O O . GLN A 1 90 ? -15.690 13.237 10.641 1.00 57.38 90 GLN A O 1
ATOM 748 N N . SER A 1 91 ? -16.400 15.116 9.618 1.00 59.31 91 SER A N 1
ATOM 749 C CA . SER A 1 91 ? -17.826 15.005 9.953 1.00 59.31 91 SER A CA 1
ATOM 750 C C . SER A 1 91 ? -18.486 13.711 9.461 1.00 59.31 91 SER A C 1
ATOM 752 O O . SER A 1 91 ? -19.307 13.133 10.170 1.00 59.31 91 SER A O 1
ATOM 754 N N . ASP A 1 92 ? -18.103 13.213 8.285 1.00 62.44 92 ASP A N 1
ATOM 755 C CA . ASP A 1 92 ? -18.730 12.051 7.644 1.00 62.44 92 ASP A CA 1
ATOM 756 C C . ASP A 1 92 ? -18.083 10.722 8.050 1.00 62.44 92 ASP A C 1
ATOM 758 O O . ASP A 1 92 ? -18.622 9.654 7.755 1.00 62.44 92 ASP A O 1
ATOM 762 N N . ARG A 1 93 ? -16.961 10.757 8.787 1.00 65.44 93 ARG A N 1
ATOM 763 C CA . ARG A 1 93 ? -16.236 9.558 9.240 1.00 65.44 93 ARG A CA 1
ATOM 764 C C . ARG A 1 93 ? -17.157 8.574 9.956 1.00 65.44 93 ARG A C 1
ATOM 766 O O . ARG A 1 93 ? -17.125 7.385 9.664 1.00 65.44 93 ARG A O 1
ATOM 773 N N . ASN A 1 94 ? -17.989 9.056 10.877 1.00 69.75 94 ASN A N 1
ATOM 774 C CA . ASN A 1 94 ? -18.883 8.194 11.651 1.00 69.75 94 ASN A CA 1
ATOM 775 C C . ASN A 1 94 ? -19.993 7.585 10.787 1.00 69.75 94 ASN A C 1
ATOM 777 O O . ASN A 1 94 ? -20.402 6.454 11.032 1.00 69.75 94 ASN A O 1
ATOM 781 N N . ARG A 1 95 ? -20.458 8.311 9.766 1.00 67.75 95 ARG A N 1
ATOM 782 C CA . ARG A 1 95 ? -21.459 7.825 8.813 1.00 67.75 95 ARG A CA 1
ATOM 783 C C . ARG A 1 95 ? -20.871 6.746 7.906 1.00 67.75 95 ARG A C 1
ATOM 785 O O . ARG A 1 95 ? -21.495 5.706 7.748 1.00 67.75 95 ARG A O 1
ATOM 792 N N . ILE A 1 96 ? -19.658 6.954 7.397 1.00 68.62 96 ILE A N 1
ATOM 793 C CA . ILE A 1 96 ? -18.943 5.963 6.580 1.00 68.62 96 ILE A CA 1
ATOM 794 C C . ILE A 1 96 ? -18.628 4.719 7.404 1.00 68.62 96 ILE A C 1
ATOM 796 O O . ILE A 1 96 ? -18.888 3.618 6.947 1.00 68.62 96 ILE A O 1
ATOM 800 N N . VAL A 1 97 ? -18.132 4.876 8.637 1.00 71.88 97 VAL A N 1
ATOM 801 C CA . VAL A 1 97 ? -17.873 3.741 9.537 1.00 71.88 97 VAL A CA 1
ATOM 802 C C . VAL A 1 97 ? -19.156 2.960 9.810 1.00 71.88 97 VAL A C 1
ATOM 804 O O . VAL A 1 97 ? -19.122 1.738 9.768 1.00 71.88 97 VAL A O 1
ATOM 807 N N . ARG A 1 98 ? -20.292 3.634 10.033 1.00 71.69 98 ARG A N 1
ATOM 808 C CA . ARG A 1 98 ? -21.585 2.951 10.178 1.00 71.69 98 ARG A CA 1
ATOM 809 C C . ARG A 1 98 ? -21.982 2.207 8.909 1.00 71.69 98 ARG A C 1
ATOM 811 O O . ARG A 1 98 ? -22.334 1.048 9.019 1.00 71.69 98 ARG A O 1
ATOM 818 N N . GLN A 1 99 ? -21.877 2.830 7.735 1.00 72.75 99 GLN A N 1
ATOM 819 C CA . GLN A 1 99 ? -22.198 2.185 6.456 1.00 72.75 99 GLN A CA 1
ATOM 820 C C . GLN A 1 99 ? -21.304 0.972 6.183 1.00 72.75 99 GLN A C 1
ATOM 822 O O . GLN A 1 99 ? -21.807 -0.072 5.790 1.00 72.75 99 GLN A O 1
ATOM 827 N N . LEU A 1 100 ? -20.003 1.078 6.462 1.00 71.56 100 LEU A N 1
ATOM 828 C CA . LEU A 1 100 ? -19.068 -0.042 6.390 1.00 71.56 100 LEU A CA 1
ATOM 829 C C . LEU A 1 100 ? -19.467 -1.141 7.371 1.00 71.56 100 LEU A C 1
ATOM 831 O O . LEU A 1 100 ? -19.601 -2.278 6.959 1.00 71.56 100 LEU A O 1
ATOM 835 N N . ILE A 1 101 ? -19.722 -0.817 8.643 1.00 71.69 101 ILE A N 1
ATOM 836 C CA . ILE A 1 101 ? -20.181 -1.800 9.636 1.00 71.69 101 ILE A CA 1
ATOM 837 C C . ILE A 1 101 ? -21.484 -2.467 9.185 1.00 71.69 101 ILE A C 1
ATOM 839 O O . ILE A 1 101 ? -21.627 -3.666 9.375 1.00 71.69 101 ILE A O 1
ATOM 843 N N . THR A 1 102 ? -22.422 -1.728 8.594 1.00 72.19 102 THR A N 1
ATOM 844 C CA . THR A 1 102 ? -23.666 -2.292 8.059 1.00 72.19 102 THR A CA 1
ATOM 845 C C . THR A 1 102 ? -23.382 -3.262 6.913 1.00 72.19 102 THR A C 1
ATOM 847 O O . THR A 1 102 ? -23.881 -4.377 6.953 1.00 72.19 102 THR A O 1
ATOM 850 N N . LEU A 1 103 ? -22.517 -2.894 5.962 1.00 67.81 103 LEU A N 1
ATOM 851 C CA . LEU A 1 103 ? -22.093 -3.772 4.862 1.00 67.81 103 LEU A CA 1
ATOM 852 C C . LEU A 1 103 ? -21.314 -5.008 5.340 1.00 67.81 103 LEU A C 1
ATOM 854 O O . LEU A 1 103 ? -21.386 -6.057 4.719 1.00 67.81 103 LEU A O 1
ATOM 858 N N . LEU A 1 104 ? -20.569 -4.879 6.438 1.00 64.50 104 LEU A N 1
ATOM 859 C CA . LEU A 1 104 ? -19.797 -5.960 7.055 1.00 64.50 104 LEU A CA 1
ATOM 860 C C . LEU A 1 104 ? -20.652 -6.878 7.942 1.00 64.50 104 LEU A C 1
ATOM 862 O O . LEU A 1 104 ? -20.239 -7.990 8.247 1.00 64.50 104 LEU A O 1
ATOM 866 N N . LYS A 1 105 ? -21.800 -6.382 8.420 1.00 65.38 105 LYS A N 1
ATOM 867 C CA . LYS A 1 105 ? -22.805 -7.152 9.165 1.00 65.38 105 LYS A CA 1
ATOM 868 C C . LYS A 1 105 ? -23.767 -7.885 8.239 1.00 65.38 105 LYS A C 1
ATOM 870 O O . LYS A 1 105 ? -24.335 -8.888 8.663 1.00 65.38 105 LYS A O 1
ATOM 875 N N . ASP A 1 106 ? -23.946 -7.391 7.016 1.00 62.78 106 ASP A N 1
ATOM 876 C CA . ASP A 1 106 ? -24.509 -8.191 5.935 1.00 62.78 106 ASP A CA 1
ATOM 877 C C . ASP A 1 106 ? -23.594 -9.400 5.724 1.00 62.78 106 ASP A C 1
ATOM 879 O O . ASP A 1 106 ? -22.376 -9.260 5.641 1.00 62.78 106 ASP A O 1
ATOM 883 N N . SER A 1 107 ? -24.193 -10.587 5.736 1.00 51.06 107 SER A N 1
ATOM 884 C CA . SER A 1 107 ? -23.622 -11.921 5.979 1.00 51.06 107 SER A CA 1
ATOM 885 C C . SER A 1 107 ? -22.579 -12.432 4.967 1.00 51.06 107 SER A C 1
ATOM 887 O O . SER A 1 107 ? -22.650 -13.578 4.526 1.00 51.06 107 SER A O 1
ATOM 889 N N . GLY A 1 108 ? -21.598 -11.617 4.587 1.00 59.69 108 GLY A N 1
ATOM 890 C CA . GLY A 1 108 ? -20.404 -12.043 3.867 1.00 59.69 108 GLY A CA 1
ATOM 891 C C . GLY A 1 108 ? -19.180 -12.053 4.783 1.00 59.69 108 GLY A C 1
ATOM 892 O O . GLY A 1 108 ? -19.035 -11.218 5.674 1.00 59.69 108 GLY A O 1
ATOM 893 N N . ASN A 1 109 ? -18.282 -13.017 4.579 1.00 49.56 109 ASN A N 1
ATOM 894 C CA . ASN A 1 109 ? -17.003 -13.059 5.285 1.00 49.56 109 ASN A CA 1
ATOM 895 C C . ASN A 1 109 ? -16.130 -11.881 4.835 1.00 49.56 109 ASN A C 1
ATOM 897 O O . ASN A 1 109 ? -15.554 -11.916 3.749 1.00 49.56 109 ASN A O 1
ATOM 901 N N . TYR A 1 110 ? -16.004 -10.852 5.671 1.00 55.22 110 TYR A N 1
ATOM 902 C CA . TYR A 1 110 ? -15.160 -9.697 5.374 1.00 55.22 110 TYR A CA 1
ATOM 903 C C . TYR A 1 110 ? -14.231 -9.367 6.548 1.00 55.22 110 TYR A C 1
ATOM 905 O O . TYR A 1 110 ? -14.656 -9.269 7.701 1.00 55.22 110 TYR A O 1
ATOM 913 N N . HIS A 1 111 ? -12.950 -9.140 6.251 1.00 52.44 111 HIS A N 1
ATOM 914 C CA . HIS A 1 111 ? -11.956 -8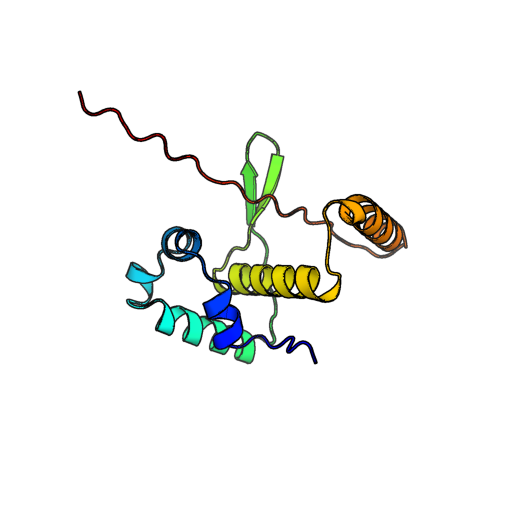.694 7.228 1.00 52.44 111 HIS A CA 1
ATOM 915 C C . HIS A 1 111 ? -11.834 -7.165 7.231 1.00 52.44 111 HIS A C 1
ATOM 917 O O . HIS A 1 111 ? -11.527 -6.541 6.216 1.00 52.44 111 HIS A O 1
ATOM 923 N N . VAL A 1 112 ? -12.057 -6.546 8.394 1.00 52.75 112 VAL A N 1
ATOM 924 C CA . VAL A 1 112 ? -11.961 -5.090 8.574 1.00 52.75 112 VAL A CA 1
ATOM 925 C C . VAL A 1 112 ? -10.549 -4.710 8.985 1.00 52.75 112 VAL A C 1
ATOM 927 O O . VAL A 1 112 ? -10.153 -4.886 10.136 1.00 52.75 112 VAL A O 1
ATOM 930 N N . LEU A 1 113 ? -9.796 -4.126 8.061 1.00 51.34 113 LEU A N 1
ATOM 931 C CA . LEU A 1 113 ? -8.446 -3.643 8.327 1.00 51.34 113 LEU A CA 1
ATOM 932 C C . LEU A 1 113 ? -8.478 -2.147 8.647 1.00 51.34 113 LEU A C 1
ATOM 934 O O . LEU A 1 113 ? -8.755 -1.305 7.792 1.00 51.34 113 LEU A O 1
ATOM 938 N N . ARG A 1 114 ? -8.189 -1.790 9.904 1.00 46.00 114 ARG A N 1
ATOM 939 C CA . ARG A 1 114 ? -8.023 -0.390 10.313 1.00 46.00 114 ARG A CA 1
ATOM 940 C C . ARG A 1 114 ? -6.568 0.026 10.123 1.00 46.00 114 ARG A C 1
ATOM 942 O O . ARG A 1 114 ? -5.733 -0.236 10.981 1.00 46.00 114 ARG A O 1
ATOM 949 N N . LEU A 1 115 ? -6.283 0.740 9.039 1.00 46.31 115 LEU A N 1
ATOM 950 C CA . LEU A 1 115 ? -4.962 1.320 8.795 1.00 46.31 115 LEU A CA 1
ATOM 951 C C . LEU A 1 115 ? -4.684 2.456 9.794 1.00 46.31 115 LEU A C 1
ATOM 953 O O . LEU A 1 115 ? -5.251 3.547 9.701 1.00 46.31 115 LEU A O 1
ATOM 957 N N . VAL A 1 116 ? -3.812 2.198 10.771 1.00 40.97 116 VAL A N 1
ATOM 958 C CA . VAL A 1 116 ? -3.275 3.216 11.682 1.00 40.97 116 VAL A CA 1
ATOM 959 C C . VAL A 1 116 ? -1.892 3.614 11.178 1.00 40.97 116 VAL A C 1
ATOM 961 O O . VAL A 1 116 ? -0.954 2.827 11.228 1.00 40.97 116 VAL A O 1
ATOM 964 N N . ARG A 1 117 ? -1.750 4.853 10.695 1.00 37.72 117 ARG A N 1
ATOM 965 C CA . ARG A 1 117 ? -0.448 5.413 10.313 1.00 37.72 117 ARG A CA 1
ATOM 966 C C . ARG A 1 117 ? 0.330 5.751 11.589 1.00 37.72 117 ARG A C 1
ATOM 968 O O . ARG A 1 117 ? 0.125 6.815 12.171 1.00 37.72 117 ARG A O 1
ATOM 975 N N . PHE A 1 118 ? 1.195 4.849 12.046 1.00 45.06 118 PHE A N 1
ATOM 976 C CA . PHE A 1 118 ? 2.142 5.153 13.117 1.00 45.06 118 PHE A CA 1
ATOM 977 C C . PHE A 1 118 ? 3.237 6.074 12.568 1.00 45.06 118 PHE A C 1
ATOM 979 O O . PHE A 1 118 ? 4.042 5.677 11.732 1.00 45.06 118 PHE A O 1
ATOM 986 N N . LYS A 1 119 ? 3.271 7.328 13.030 1.00 44.38 119 LYS A N 1
ATOM 987 C CA . LYS A 1 119 ? 4.484 8.146 12.936 1.00 44.38 119 LYS A CA 1
ATOM 988 C C . LYS A 1 119 ? 5.466 7.600 13.974 1.00 44.38 119 LYS A C 1
ATOM 990 O O . LYS A 1 119 ? 5.171 7.674 15.166 1.00 44.38 119 LYS A O 1
ATOM 995 N N . LYS A 1 120 ? 6.614 7.063 13.551 1.00 39.56 120 LYS A N 1
ATOM 996 C CA . LYS A 1 120 ? 7.772 6.951 14.450 1.00 39.56 120 LYS A CA 1
ATOM 997 C C . LYS A 1 120 ? 8.201 8.381 14.792 1.00 39.56 120 LYS A C 1
ATOM 999 O O . LYS A 1 120 ? 8.612 9.130 13.911 1.00 39.56 120 LYS A O 1
ATOM 1004 N N . CYS A 1 121 ? 8.025 8.787 16.047 1.00 41.44 121 CYS A N 1
ATOM 1005 C CA . CYS A 1 121 ? 8.695 9.968 16.575 1.00 41.44 121 CYS A CA 1
ATOM 1006 C C . CYS A 1 121 ? 10.154 9.571 16.803 1.00 41.44 121 CYS A C 1
ATOM 1008 O O . CYS A 1 121 ? 10.440 8.827 17.738 1.00 41.44 121 CYS A O 1
ATOM 1010 N N . ASN A 1 122 ? 11.056 10.025 15.936 1.00 40.31 122 ASN A N 1
ATOM 1011 C CA . ASN A 1 122 ? 12.485 9.909 16.192 1.00 40.31 122 ASN A CA 1
ATOM 1012 C C . ASN A 1 122 ? 12.832 10.934 17.280 1.00 40.31 122 ASN A C 1
ATOM 1014 O O . ASN A 1 122 ? 12.825 12.137 17.026 1.00 40.31 122 ASN A O 1
ATOM 1018 N N . ALA A 1 123 ? 13.068 10.458 18.502 1.00 44.09 123 ALA A N 1
ATOM 1019 C CA . ALA A 1 123 ? 13.779 11.235 19.504 1.00 44.09 123 ALA A CA 1
ATOM 1020 C C . ALA A 1 123 ? 15.235 11.345 19.033 1.00 44.09 123 ALA A C 1
ATOM 1022 O O . ALA A 1 123 ? 15.914 10.332 18.877 1.00 44.09 123 ALA A O 1
ATOM 1023 N N . TYR A 1 124 ? 15.684 12.562 18.737 1.00 41.69 124 TYR A N 1
ATOM 1024 C CA . TYR A 1 124 ? 17.098 12.838 18.505 1.00 41.69 124 TYR A CA 1
ATOM 1025 C C . TYR A 1 124 ? 17.870 12.556 19.804 1.00 41.69 124 TYR A C 1
ATOM 1027 O O . TYR A 1 124 ? 17.403 12.981 20.865 1.00 41.69 124 TYR A O 1
ATOM 1035 N N . PRO A 1 125 ? 19.024 11.868 19.768 1.00 42.59 125 PRO A N 1
ATOM 1036 C CA . PRO A 1 125 ? 19.895 11.820 20.928 1.00 42.59 125 PRO A CA 1
ATOM 1037 C C . PRO A 1 125 ? 20.462 13.226 21.142 1.00 42.59 125 PRO A C 1
ATOM 1039 O O . PRO A 1 125 ? 21.011 13.832 20.219 1.00 42.59 125 PRO A O 1
ATOM 1042 N N . ALA A 1 126 ? 20.276 13.762 22.347 1.00 44.97 126 ALA A N 1
ATOM 1043 C CA . ALA A 1 126 ? 20.967 14.962 22.783 1.00 44.97 126 ALA A CA 1
ATOM 1044 C C . ALA A 1 126 ? 22.473 14.677 22.738 1.00 44.97 126 ALA A C 1
ATOM 1046 O O . ALA A 1 126 ? 22.950 13.748 23.389 1.00 44.97 126 ALA A O 1
ATOM 1047 N N . VAL A 1 127 ? 23.190 15.439 21.917 1.00 47.16 127 VAL A N 1
ATOM 1048 C CA . VAL A 1 127 ? 24.651 15.443 21.902 1.00 47.16 127 VAL A CA 1
ATOM 1049 C C . VAL A 1 127 ? 25.093 16.165 23.173 1.00 47.16 127 VAL A C 1
ATOM 1051 O O . VAL A 1 127 ? 24.740 17.328 23.370 1.00 47.16 127 VAL A O 1
ATOM 1054 N N . SER A 1 128 ? 25.766 15.423 24.049 1.00 49.53 128 SER A N 1
ATOM 1055 C CA . SER A 1 128 ? 26.480 15.900 25.239 1.00 49.53 128 SER A CA 1
ATOM 1056 C C . SER A 1 128 ? 27.785 16.586 24.868 1.00 49.53 128 SER A C 1
ATOM 1058 O O . SER A 1 128 ? 28.476 16.011 23.993 1.00 49.53 128 SER A O 1
#